Protein AF-A0A959IS22-F1 (afdb_monomer_lite)

Radius of gyration: 23.64 Å; chains: 1; bounding box: 46×31×68 Å

Structure (mmCIF, N/CA/C/O backbone):
data_AF-A0A959IS22-F1
#
_entry.id   AF-A0A959IS22-F1
#
loop_
_atom_site.group_PDB
_atom_site.id
_atom_site.type_symbol
_atom_site.label_atom_id
_atom_site.label_alt_id
_atom_site.label_comp_id
_atom_site.label_asym_id
_atom_site.label_entity_id
_atom_site.label_seq_id
_atom_site.pdbx_PDB_ins_code
_atom_site.Cartn_x
_atom_site.Cartn_y
_atom_site.Cartn_z
_atom_site.occupancy
_atom_site.B_iso_or_equiv
_atom_site.auth_seq_id
_atom_site.auth_comp_id
_atom_site.auth_asym_id
_atom_site.auth_atom_id
_atom_site.pdbx_PDB_model_num
ATOM 1 N N . MET A 1 1 ? -24.554 -21.407 39.884 1.00 71.56 1 MET A N 1
ATOM 2 C CA . MET A 1 1 ? -23.823 -20.147 40.153 1.00 71.56 1 MET A CA 1
ATOM 3 C C . MET A 1 1 ? -22.648 -19.924 39.193 1.00 71.56 1 MET A C 1
ATOM 5 O O . MET A 1 1 ? -22.632 -18.902 38.527 1.00 71.56 1 MET A O 1
ATOM 9 N N . GLN A 1 2 ? -21.712 -20.873 39.037 1.00 80.31 2 GLN A N 1
ATOM 10 C CA . GLN A 1 2 ? -20.520 -20.686 38.182 1.00 80.31 2 GLN A CA 1
ATOM 11 C C . GLN A 1 2 ? -20.807 -20.471 36.680 1.00 80.31 2 GLN A C 1
ATOM 13 O O . GLN A 1 2 ? -20.174 -19.622 36.062 1.00 80.31 2 GLN A O 1
ATOM 18 N N . ARG A 1 3 ? -21.794 -21.166 36.091 1.00 87.62 3 ARG A N 1
ATOM 19 C CA . ARG A 1 3 ? -22.161 -20.986 34.665 1.00 87.62 3 ARG A CA 1
ATOM 20 C C . ARG A 1 3 ? -22.700 -19.581 34.369 1.00 87.62 3 ARG A C 1
ATOM 22 O O . ARG A 1 3 ? -22.365 -18.992 33.350 1.00 87.62 3 ARG A O 1
ATOM 29 N N . THR A 1 4 ? -23.492 -19.034 35.288 1.00 89.75 4 THR A N 1
ATOM 30 C CA . THR A 1 4 ? -24.038 -17.674 35.196 1.00 89.75 4 THR A CA 1
ATOM 31 C C . THR A 1 4 ? -22.923 -16.636 35.301 1.00 89.75 4 THR A C 1
A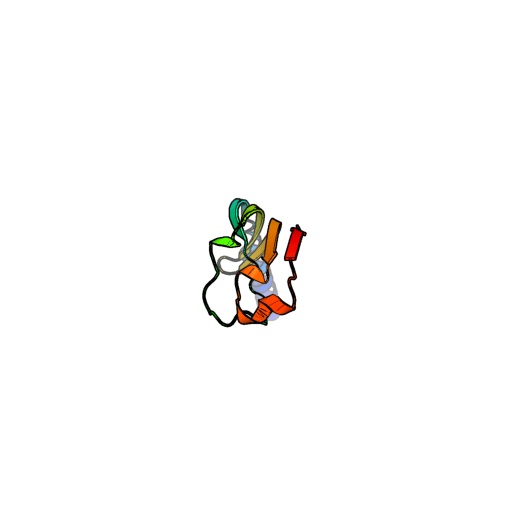TOM 33 O O . THR A 1 4 ? -22.890 -15.693 34.520 1.00 89.75 4 THR A O 1
ATOM 36 N N . LEU A 1 5 ? -21.962 -16.849 36.206 1.00 90.75 5 LEU A N 1
ATOM 37 C CA . LEU A 1 5 ? -20.803 -15.969 36.365 1.00 90.75 5 LEU A CA 1
ATOM 38 C C . LEU A 1 5 ? -19.931 -15.938 35.100 1.00 90.75 5 LEU A C 1
ATOM 40 O O . LEU A 1 5 ? -19.526 -14.869 34.654 1.00 90.75 5 LEU A O 1
ATOM 44 N N . PHE A 1 6 ? -19.698 -17.106 34.493 1.00 94.12 6 PHE A N 1
ATOM 45 C CA . PHE A 1 6 ? -18.953 -17.223 33.240 1.00 94.12 6 PHE A CA 1
ATOM 46 C C . PHE A 1 6 ? -19.660 -16.506 32.085 1.00 94.12 6 PHE A C 1
ATOM 48 O O . PHE A 1 6 ? -19.027 -15.776 31.329 1.00 94.12 6 PHE A O 1
ATOM 55 N N . PHE A 1 7 ? -20.983 -16.655 31.983 1.00 93.62 7 PHE A N 1
ATOM 56 C CA . PHE A 1 7 ? -21.783 -15.962 30.976 1.00 93.62 7 PHE A CA 1
ATOM 57 C C . PHE A 1 7 ? -21.694 -14.433 31.115 1.00 93.62 7 PHE A C 1
ATOM 59 O O . PHE A 1 7 ? -21.461 -13.736 30.128 1.00 93.62 7 PHE A O 1
ATOM 66 N N . PHE A 1 8 ? -21.796 -13.907 32.340 1.00 91.62 8 PHE A N 1
ATOM 67 C CA . PHE A 1 8 ? -21.642 -12.471 32.594 1.00 91.62 8 PHE A CA 1
ATOM 68 C C . PHE A 1 8 ? -20.222 -11.966 32.305 1.00 91.62 8 PHE A C 1
ATOM 70 O O . PHE A 1 8 ? -20.065 -10.897 31.717 1.00 91.62 8 PHE A O 1
ATOM 77 N N . ALA A 1 9 ? -19.188 -12.735 32.659 1.00 89.31 9 ALA A N 1
ATOM 78 C CA . ALA A 1 9 ? -17.802 -12.397 32.340 1.00 89.31 9 ALA A CA 1
ATOM 79 C C . ALA A 1 9 ? -17.551 -12.369 30.822 1.00 89.31 9 ALA A C 1
ATOM 81 O O . ALA A 1 9 ? -16.912 -11.448 30.316 1.00 89.31 9 ALA A O 1
ATOM 82 N N . PHE A 1 10 ? -18.111 -13.331 30.085 1.00 90.56 10 PHE A N 1
ATOM 83 C CA . PHE A 1 10 ? -18.039 -13.367 28.627 1.00 90.56 10 PHE A CA 1
ATOM 84 C C . PHE A 1 10 ? -18.760 -12.170 27.989 1.00 90.56 10 PHE A C 1
ATOM 86 O O . PHE A 1 10 ? -18.190 -11.503 27.130 1.00 90.56 10 PHE A O 1
ATOM 93 N N . MET A 1 11 ? -19.961 -11.812 28.460 1.00 85.56 11 MET A N 1
ATOM 94 C CA . MET A 1 11 ? -20.660 -10.609 27.986 1.00 85.56 11 MET A CA 1
ATOM 95 C C . MET A 1 11 ? -19.884 -9.315 28.271 1.00 85.56 11 MET A C 1
ATOM 97 O O . MET A 1 11 ? -19.803 -8.450 27.401 1.00 85.56 11 MET A O 1
ATOM 101 N N . MET A 1 12 ? -19.269 -9.182 29.449 1.00 80.75 12 MET A N 1
ATOM 102 C CA . MET A 1 12 ? -18.429 -8.023 29.789 1.00 80.75 12 MET A CA 1
ATOM 103 C C . MET A 1 12 ? -17.201 -7.909 28.872 1.00 80.75 12 MET A C 1
ATOM 105 O O . MET A 1 12 ? -16.813 -6.801 28.495 1.00 80.75 12 MET A O 1
ATOM 109 N N . LEU A 1 13 ? -16.609 -9.043 28.481 1.00 79.88 13 LEU A N 1
ATOM 110 C CA . LEU A 1 13 ? -15.507 -9.093 27.518 1.00 79.88 13 LEU A CA 1
ATOM 111 C C . LEU A 1 13 ? -15.947 -8.572 26.140 1.00 79.88 13 LEU A C 1
ATOM 113 O O . LEU A 1 13 ? -15.245 -7.766 25.533 1.00 79.88 13 LEU A O 1
ATOM 117 N N . LEU A 1 14 ? -17.134 -8.973 25.674 1.00 77.50 14 LEU A N 1
ATOM 118 C CA . LEU A 1 14 ? -17.690 -8.515 24.398 1.00 77.50 14 LEU A CA 1
ATOM 119 C C . LEU A 1 14 ? -17.973 -7.002 24.394 1.00 77.50 14 LEU A C 1
ATOM 121 O O . LEU A 1 14 ? -17.690 -6.334 23.403 1.00 77.50 14 LEU A O 1
ATOM 125 N N . VAL A 1 15 ? -18.448 -6.432 25.508 1.00 71.50 15 VAL A N 1
ATOM 126 C CA . VAL A 1 15 ? -18.678 -4.976 25.633 1.00 71.50 15 VAL A CA 1
ATOM 127 C C . VAL A 1 15 ? -17.358 -4.190 25.618 1.00 71.50 15 VAL A C 1
ATOM 129 O O . VAL A 1 15 ? -17.276 -3.130 25.002 1.00 71.50 15 VAL A O 1
ATOM 132 N N . ARG A 1 16 ? -16.294 -4.716 26.241 1.00 69.81 16 ARG A N 1
ATOM 133 C CA . ARG A 1 16 ? -14.946 -4.108 26.211 1.00 69.81 16 ARG A CA 1
ATOM 134 C C . ARG A 1 16 ? -14.322 -4.116 24.812 1.00 69.81 16 ARG A C 1
ATOM 136 O O . ARG A 1 16 ? -13.568 -3.199 24.493 1.00 69.81 16 ARG A O 1
ATOM 143 N N . LEU A 1 17 ? -14.628 -5.131 24.003 1.00 66.31 17 LEU A N 1
ATOM 144 C CA . LEU A 1 17 ? -14.232 -5.190 22.593 1.00 66.31 17 LEU A CA 1
ATOM 145 C C . LEU A 1 17 ? -15.041 -4.196 21.743 1.00 66.31 17 LEU A C 1
ATOM 147 O O . LEU A 1 17 ? -14.478 -3.539 20.876 1.00 66.31 17 LEU A O 1
ATOM 151 N N . ALA A 1 18 ? -16.331 -4.015 22.038 1.00 64.38 18 ALA A N 1
ATOM 152 C CA . ALA A 1 18 ? -17.197 -3.075 21.321 1.00 64.38 18 ALA A CA 1
ATOM 153 C C . ALA A 1 18 ? -16.873 -1.587 21.577 1.00 64.38 18 ALA A C 1
ATOM 155 O O . ALA A 1 18 ? -17.202 -0.739 20.755 1.00 64.38 18 ALA A O 1
ATOM 156 N N . ALA A 1 19 ? -16.216 -1.250 22.692 1.00 62.41 19 ALA A N 1
ATOM 157 C CA . ALA A 1 19 ? -15.895 0.134 23.061 1.00 62.41 19 ALA A CA 1
ATOM 158 C C . ALA A 1 19 ? -14.683 0.740 22.315 1.00 62.41 19 ALA A C 1
ATOM 160 O O . ALA A 1 19 ? -14.324 1.885 22.578 1.00 62.41 19 ALA A O 1
ATOM 161 N N . GLN A 1 20 ? -14.039 -0.008 21.412 1.00 65.88 20 GLN A N 1
ATOM 162 C CA . GLN A 1 20 ? -12.829 0.412 20.684 1.00 65.88 20 GLN A CA 1
ATOM 163 C C . GLN A 1 20 ? -13.096 0.679 19.198 1.00 65.88 20 GLN A C 1
ATOM 165 O O . GLN A 1 20 ? -12.213 0.489 18.362 1.00 65.88 20 GLN A O 1
ATOM 170 N N . ASP A 1 21 ? -14.326 1.088 18.873 1.00 69.44 21 ASP A N 1
ATOM 171 C CA . ASP A 1 21 ? -14.779 1.333 17.502 1.00 69.44 21 ASP A CA 1
ATOM 172 C C . ASP A 1 21 ? -14.196 2.650 16.961 1.00 69.44 21 ASP A C 1
ATOM 174 O O . ASP A 1 21 ? -14.865 3.675 16.837 1.00 69.44 21 ASP A O 1
ATOM 178 N N . GLU A 1 22 ? -12.892 2.630 16.701 1.00 84.31 22 GLU A N 1
ATOM 179 C CA . GLU A 1 22 ? -12.148 3.746 16.139 1.00 84.31 22 GLU A CA 1
ATOM 180 C C . GLU A 1 22 ? -12.005 3.548 14.629 1.00 84.31 22 GLU A C 1
ATOM 182 O O . GLU A 1 22 ? -11.396 2.582 14.154 1.00 84.31 22 GLU A O 1
ATOM 187 N N . TRP A 1 23 ? -12.565 4.486 13.869 1.00 90.56 23 TRP A N 1
ATOM 188 C CA . TRP A 1 23 ? -12.350 4.581 12.433 1.00 90.56 23 TRP A CA 1
ATOM 189 C C . TRP A 1 23 ? -11.265 5.605 12.143 1.00 90.56 23 TRP A C 1
ATOM 191 O O . TRP A 1 23 ? -11.327 6.743 12.601 1.00 90.56 23 TRP A O 1
ATOM 201 N N . GLN A 1 24 ? -10.289 5.203 11.341 1.00 93.00 24 GLN A N 1
ATOM 202 C CA . GLN A 1 24 ? -9.207 6.064 10.884 1.00 93.00 24 GLN A CA 1
ATOM 203 C C . GLN A 1 24 ? -9.162 6.005 9.364 1.00 93.00 24 GLN A C 1
ATOM 205 O O . GLN A 1 24 ? -9.159 4.921 8.784 1.00 93.00 24 GLN A O 1
ATOM 210 N N . GLY A 1 25 ? -9.138 7.161 8.713 1.00 95.50 25 GLY A N 1
ATOM 211 C CA . GLY A 1 25 ? -9.026 7.264 7.263 1.00 95.50 25 GLY A CA 1
ATOM 212 C C . GLY A 1 25 ? -7.890 8.195 6.882 1.00 95.50 25 GLY A C 1
ATOM 213 O O . GLY A 1 25 ? -7.577 9.129 7.621 1.00 95.50 25 GLY A O 1
ATOM 214 N N . GLY A 1 26 ? -7.280 7.951 5.729 1.00 96.44 26 GLY A N 1
ATOM 215 C CA . GLY A 1 26 ? -6.196 8.793 5.252 1.00 96.44 26 GLY A CA 1
ATOM 216 C C . GLY A 1 26 ? -5.934 8.655 3.764 1.00 96.44 26 GLY A C 1
ATOM 217 O O . GLY A 1 26 ? -6.297 7.665 3.126 1.00 96.44 26 GLY A O 1
ATOM 218 N N . LEU A 1 27 ? -5.265 9.671 3.234 1.00 97.50 27 LEU A N 1
ATOM 219 C CA . LEU A 1 27 ? -4.688 9.673 1.898 1.00 97.50 27 LEU A CA 1
ATOM 220 C C . LEU A 1 27 ? -3.194 9.380 2.005 1.00 97.50 27 LEU A C 1
ATOM 222 O O . LEU A 1 27 ? -2.567 9.710 3.013 1.00 97.50 27 LEU A O 1
ATOM 226 N N . PHE A 1 28 ? -2.618 8.789 0.967 1.00 95.56 28 PHE A N 1
ATOM 227 C CA . PHE A 1 28 ? -1.173 8.676 0.846 1.00 95.56 28 PHE A CA 1
ATOM 228 C C . PHE A 1 28 ? -0.702 9.016 -0.564 1.00 95.56 28 PHE A C 1
ATOM 230 O O . PHE A 1 28 ? -1.428 8.847 -1.5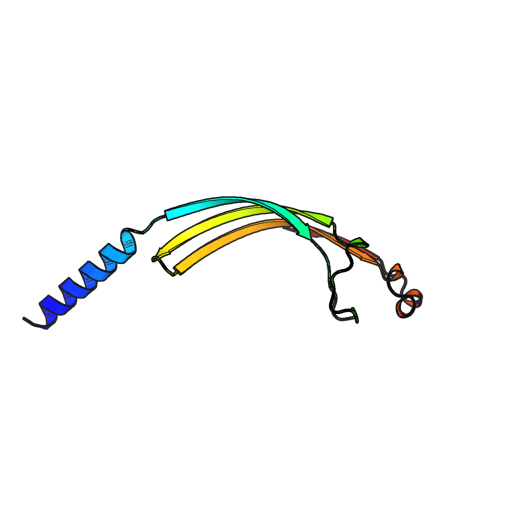45 1.00 95.56 28 PHE A O 1
ATOM 237 N N . LEU A 1 29 ? 0.537 9.494 -0.626 1.00 96.25 29 LEU A N 1
ATOM 238 C CA . LEU A 1 29 ? 1.308 9.724 -1.837 1.00 96.25 29 LEU A CA 1
ATOM 239 C C . LEU A 1 29 ? 2.596 8.921 -1.695 1.00 96.25 29 LEU A C 1
ATOM 241 O O . LEU A 1 29 ? 3.214 8.935 -0.628 1.00 96.25 29 LEU A O 1
ATOM 245 N N . GLY A 1 30 ? 2.983 8.204 -2.738 1.00 93.00 30 GLY A N 1
ATOM 246 C CA . GLY A 1 30 ? 4.139 7.325 -2.695 1.00 93.00 30 GLY A CA 1
ATOM 247 C C . GLY A 1 30 ? 4.745 7.092 -4.066 1.00 93.00 30 GLY A C 1
ATOM 248 O O . GLY A 1 30 ? 4.455 7.800 -5.031 1.00 93.00 30 GLY A O 1
ATOM 249 N N . LEU A 1 31 ? 5.606 6.082 -4.125 1.00 93.06 31 LEU A N 1
ATOM 250 C CA . LEU A 1 31 ? 6.182 5.580 -5.361 1.00 93.06 31 LEU A CA 1
ATOM 251 C C . LEU A 1 31 ? 5.754 4.123 -5.560 1.00 93.06 31 LEU A C 1
ATOM 253 O O . LEU A 1 31 ? 5.622 3.374 -4.592 1.00 93.06 31 LEU A O 1
ATOM 257 N N . SER A 1 32 ? 5.530 3.729 -6.807 1.00 91.88 32 SER A N 1
ATOM 258 C CA . SER A 1 32 ? 5.260 2.359 -7.235 1.00 91.88 32 SER A CA 1
ATOM 259 C C . SER A 1 32 ? 6.313 1.916 -8.238 1.00 91.88 32 SER A C 1
ATOM 261 O O . SER A 1 32 ? 6.652 2.659 -9.155 1.00 91.88 32 SER A O 1
ATOM 263 N N . ASN A 1 33 ? 6.814 0.697 -8.073 1.00 89.88 33 ASN A N 1
ATOM 264 C CA . ASN A 1 33 ? 7.837 0.108 -8.924 1.00 89.88 33 ASN A CA 1
ATOM 265 C C . ASN A 1 33 ? 7.472 -1.353 -9.213 1.00 89.88 33 ASN A C 1
ATOM 267 O O . ASN A 1 33 ? 6.874 -2.013 -8.359 1.00 89.88 33 ASN A O 1
ATOM 271 N N . TYR A 1 34 ? 7.797 -1.842 -10.410 1.00 86.25 34 TYR A N 1
ATOM 272 C CA . TYR A 1 34 ? 7.627 -3.247 -10.764 1.00 86.25 34 TYR A CA 1
ATOM 273 C C . TYR A 1 34 ? 8.961 -3.982 -10.642 1.00 86.25 34 TYR A C 1
ATOM 275 O O . TYR A 1 34 ? 9.871 -3.766 -11.439 1.00 86.25 34 TYR A O 1
ATOM 283 N N . GLN A 1 35 ? 9.042 -4.894 -9.676 1.00 82.75 35 GLN A N 1
ATOM 284 C CA . GLN A 1 35 ? 10.148 -5.836 -9.563 1.00 82.75 35 GLN A CA 1
ATOM 285 C C . GLN A 1 35 ? 9.663 -7.201 -10.047 1.00 82.75 35 GLN A C 1
ATOM 287 O O . GLN A 1 35 ? 8.905 -7.882 -9.360 1.00 82.75 35 GLN A O 1
ATOM 292 N N . GLY A 1 36 ? 10.019 -7.541 -11.285 1.00 76.94 36 GLY A N 1
ATOM 293 C CA . GLY A 1 36 ? 9.682 -8.832 -11.881 1.00 76.94 36 GLY A CA 1
ATOM 294 C C . GLY A 1 36 ? 10.674 -9.925 -11.488 1.00 76.94 36 GLY A C 1
ATOM 295 O O . GLY A 1 36 ? 11.819 -9.636 -11.157 1.00 76.94 36 GLY A O 1
ATOM 296 N N . ASP A 1 37 ? 10.259 -11.182 -11.625 1.00 73.62 37 ASP A N 1
ATOM 297 C CA . ASP A 1 37 ? 11.017 -12.382 -11.221 1.00 73.62 37 ASP A CA 1
ATOM 298 C C . ASP A 1 37 ? 12.419 -12.513 -11.847 1.00 73.62 37 ASP A C 1
ATOM 300 O O . ASP A 1 37 ? 13.258 -13.259 -11.351 1.00 73.62 37 ASP A O 1
ATOM 304 N N . PHE A 1 38 ? 12.681 -11.814 -12.954 1.00 68.50 38 PHE A N 1
ATOM 305 C CA . PHE A 1 38 ? 13.968 -11.858 -13.654 1.00 68.50 38 PHE A CA 1
ATOM 306 C C . PHE A 1 38 ? 14.983 -10.830 -13.148 1.00 68.50 38 PHE A C 1
ATOM 308 O O . PHE A 1 38 ? 16.136 -10.874 -13.577 1.00 68.50 38 PHE A O 1
ATOM 315 N N . VAL A 1 39 ? 14.561 -9.879 -12.309 1.00 73.81 39 VAL A N 1
ATOM 316 C CA . VAL A 1 39 ? 15.422 -8.834 -11.741 1.00 73.81 39 VAL A CA 1
ATOM 317 C C . VAL A 1 39 ? 16.457 -9.480 -10.822 1.00 73.81 39 VAL A C 1
ATOM 319 O O . VAL A 1 39 ? 16.101 -10.188 -9.887 1.00 73.81 39 VAL A O 1
ATOM 322 N N . VAL A 1 40 ? 17.738 -9.266 -11.134 1.00 71.50 40 VAL A N 1
ATOM 323 C CA . VAL A 1 40 ? 18.869 -9.874 -10.412 1.00 71.50 40 VAL A CA 1
ATOM 324 C C . VAL A 1 40 ? 19.270 -9.017 -9.209 1.00 71.50 40 VAL A C 1
ATOM 326 O O . VAL A 1 40 ? 19.859 -9.513 -8.254 1.00 71.50 40 VAL A O 1
ATOM 329 N N . GLU A 1 41 ? 18.950 -7.725 -9.238 1.00 72.62 41 GLU A N 1
ATOM 330 C CA . GLU A 1 41 ? 19.252 -6.790 -8.167 1.00 72.62 41 GLU A CA 1
ATOM 331 C C . GLU A 1 41 ? 18.166 -6.788 -7.093 1.00 72.62 41 GLU A C 1
ATOM 333 O O . GLU A 1 41 ? 16.986 -6.577 -7.364 1.00 72.62 41 GLU A O 1
ATOM 338 N N . ASP A 1 42 ? 18.589 -6.893 -5.836 1.00 66.38 42 ASP A N 1
ATOM 339 C CA . ASP A 1 42 ? 17.689 -6.854 -4.679 1.00 66.38 42 ASP A CA 1
ATOM 340 C C . ASP A 1 42 ? 17.121 -5.450 -4.380 1.00 66.38 42 ASP A C 1
ATOM 342 O O . ASP A 1 42 ? 16.343 -5.275 -3.442 1.00 66.38 42 ASP A O 1
ATOM 346 N N . TYR A 1 43 ? 17.513 -4.422 -5.143 1.00 67.38 43 TYR A N 1
ATOM 347 C CA . TYR A 1 43 ? 17.082 -3.039 -4.937 1.00 67.38 43 TYR A CA 1
ATOM 348 C C . TYR A 1 43 ? 16.201 -2.537 -6.082 1.00 67.38 43 TYR A C 1
ATOM 350 O O . TYR A 1 43 ? 16.463 -2.771 -7.258 1.00 67.38 43 TYR A O 1
ATOM 358 N N . ALA A 1 44 ? 15.153 -1.793 -5.724 1.00 65.81 44 ALA A N 1
ATOM 359 C CA . ALA A 1 44 ? 14.250 -1.192 -6.695 1.00 65.81 44 ALA A CA 1
ATOM 360 C C . ALA A 1 44 ? 14.961 -0.084 -7.488 1.00 65.81 44 ALA A C 1
ATOM 362 O O . ALA A 1 44 ? 15.487 0.878 -6.918 1.00 65.81 44 ALA A O 1
ATOM 363 N N . PHE A 1 45 ? 14.932 -0.183 -8.816 1.00 70.38 45 PHE A N 1
ATOM 364 C CA . PHE A 1 45 ? 15.452 0.863 -9.688 1.00 70.38 45 PHE A CA 1
ATOM 365 C C . PHE A 1 45 ? 14.531 2.079 -9.656 1.00 70.38 45 PHE A C 1
ATOM 367 O O . PHE A 1 45 ? 13.430 2.049 -10.203 1.00 70.38 45 PHE A O 1
ATOM 374 N N . LEU A 1 46 ? 15.007 3.189 -9.084 1.00 78.44 46 LEU A N 1
ATOM 375 C CA . LEU A 1 46 ? 14.251 4.447 -9.022 1.00 78.44 46 LEU A CA 1
ATOM 376 C C . LEU A 1 46 ? 13.834 4.984 -10.403 1.00 78.44 46 LEU A C 1
ATOM 378 O O . LEU A 1 46 ? 12.890 5.761 -10.485 1.00 78.44 46 LEU A O 1
ATOM 382 N N . ARG A 1 47 ? 14.510 4.563 -11.479 1.00 79.75 47 ARG A N 1
ATOM 383 C CA . ARG A 1 47 ? 14.189 4.931 -12.865 1.00 79.75 47 ARG A CA 1
ATOM 384 C C . ARG A 1 47 ? 12.809 4.438 -13.316 1.00 79.75 47 ARG A C 1
ATOM 386 O O . ARG A 1 47 ? 12.146 5.144 -14.062 1.00 79.75 47 ARG A O 1
ATOM 393 N N . GLU A 1 48 ? 12.367 3.281 -12.824 1.00 82.44 48 GLU A N 1
ATOM 394 C CA . GLU A 1 48 ? 11.041 2.710 -13.122 1.00 82.44 48 GLU A CA 1
ATOM 395 C C . GLU A 1 48 ? 10.010 3.028 -12.022 1.00 82.44 48 GLU A C 1
ATOM 397 O O . GLU A 1 48 ? 8.885 2.520 -12.016 1.00 82.44 48 GLU A O 1
ATOM 402 N N . SER A 1 49 ? 10.387 3.866 -11.049 1.00 89.50 49 SER A N 1
ATOM 403 C CA . SER A 1 49 ? 9.483 4.298 -9.989 1.00 89.50 49 SER A CA 1
ATOM 404 C C . SER A 1 49 ? 8.557 5.395 -10.494 1.00 89.50 49 SER A C 1
ATOM 406 O O . SER A 1 49 ? 8.980 6.479 -10.886 1.00 89.50 49 SER A O 1
ATOM 408 N N . ASN A 1 50 ? 7.264 5.123 -10.421 1.00 92.56 50 ASN A N 1
ATOM 409 C CA . ASN A 1 50 ? 6.206 6.047 -10.792 1.00 92.56 50 ASN A CA 1
ATOM 410 C C . ASN A 1 50 ? 5.503 6.567 -9.538 1.00 92.56 50 ASN A C 1
ATOM 412 O O . ASN A 1 50 ? 5.528 5.926 -8.493 1.00 92.56 50 ASN A O 1
ATOM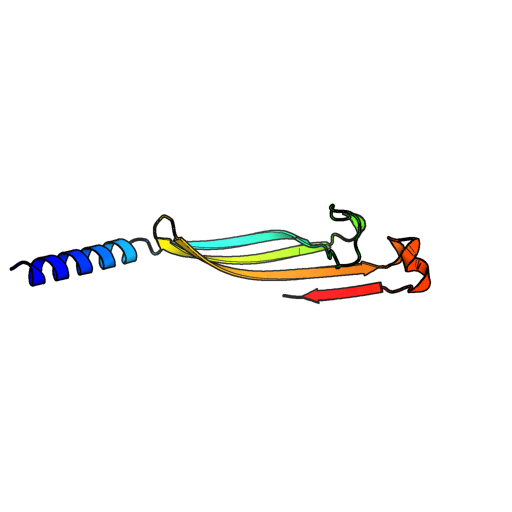 416 N N . LEU A 1 51 ? 4.849 7.722 -9.633 1.00 93.12 51 LEU A N 1
ATOM 417 C CA . LEU A 1 51 ? 4.073 8.258 -8.518 1.00 93.12 51 LEU A CA 1
ATOM 418 C C . LEU A 1 51 ? 2.804 7.422 -8.294 1.00 93.12 51 LEU A C 1
ATOM 420 O O . LEU A 1 51 ? 2.099 7.086 -9.250 1.00 93.12 51 LEU A O 1
ATOM 424 N N . SER A 1 52 ? 2.509 7.121 -7.032 1.00 94.62 52 SER A N 1
ATOM 425 C CA . SER A 1 52 ? 1.301 6.419 -6.602 1.00 94.62 52 SER A CA 1
ATOM 426 C C . SER A 1 52 ? 0.493 7.267 -5.629 1.00 94.62 52 SER A C 1
ATOM 428 O O . SER A 1 52 ? 1.041 8.050 -4.847 1.00 94.62 52 SER A O 1
ATOM 430 N N . VAL A 1 53 ? -0.829 7.120 -5.688 1.00 96.88 53 VAL A N 1
ATOM 431 C CA . VAL A 1 53 ? -1.750 7.794 -4.769 1.00 96.88 53 VAL A CA 1
ATOM 432 C C . VAL A 1 53 ? -2.773 6.792 -4.275 1.00 96.88 53 VAL A C 1
ATOM 434 O O . VAL A 1 53 ? -3.195 5.905 -5.017 1.00 96.88 53 VAL A O 1
ATOM 437 N N . GLY A 1 54 ? -3.227 6.942 -3.041 1.00 96.75 54 GLY A N 1
ATOM 438 C CA . GLY A 1 54 ? -4.264 6.057 -2.544 1.00 96.75 54 GLY A CA 1
ATOM 439 C C . GLY A 1 54 ? -4.994 6.583 -1.333 1.00 96.75 54 GLY A C 1
ATOM 440 O O . GLY A 1 54 ? -4.619 7.576 -0.708 1.00 96.75 54 GLY A O 1
ATOM 441 N N . LEU A 1 55 ? -6.066 5.873 -1.020 1.00 97.38 55 LEU A N 1
ATOM 442 C CA . LEU A 1 55 ? -6.919 6.105 0.130 1.00 97.38 55 LEU A CA 1
ATOM 443 C C . LEU A 1 55 ? -6.977 4.827 0.956 1.00 97.38 55 LEU A C 1
ATOM 445 O O . LEU A 1 55 ? -7.020 3.721 0.415 1.00 97.38 55 LEU A O 1
ATOM 449 N N . HIS A 1 56 ? -6.981 4.969 2.273 1.00 96.69 56 HIS A N 1
ATOM 450 C CA . HIS A 1 56 ? -7.148 3.840 3.172 1.00 96.69 56 HIS A CA 1
ATOM 451 C C . HIS A 1 56 ? -8.133 4.166 4.281 1.00 96.69 56 HIS A C 1
ATOM 453 O O . HIS A 1 56 ? -8.268 5.312 4.711 1.00 96.69 56 HIS A O 1
ATOM 459 N N . LEU A 1 57 ? -8.799 3.120 4.752 1.00 96.75 57 LEU A N 1
ATOM 460 C CA . LEU A 1 57 ? -9.717 3.156 5.871 1.00 96.75 57 LEU A CA 1
ATOM 461 C C . LEU A 1 57 ? -9.393 1.983 6.791 1.00 96.75 57 LEU A C 1
ATOM 463 O O . LEU A 1 57 ? -9.260 0.843 6.345 1.00 96.75 57 LEU A O 1
ATOM 467 N N . ARG A 1 58 ? -9.256 2.263 8.080 1.00 94.31 58 ARG A N 1
ATOM 468 C CA . ARG A 1 58 ? -8.980 1.294 9.134 1.00 94.31 58 ARG A CA 1
ATOM 469 C C . ARG A 1 58 ? -10.108 1.331 10.157 1.00 94.31 58 ARG A C 1
ATOM 471 O O . ARG A 1 58 ? -10.498 2.407 10.597 1.00 94.31 58 ARG A O 1
ATOM 478 N N . LYS A 1 59 ? -10.570 0.150 10.563 1.00 91.62 59 LYS A N 1
ATOM 479 C CA . LYS A 1 59 ? -11.451 -0.055 11.713 1.00 91.62 59 LYS A CA 1
ATOM 480 C C . LYS A 1 59 ? -10.674 -0.785 12.805 1.00 91.62 59 LYS A C 1
ATOM 482 O O . LYS A 1 59 ? -10.178 -1.893 12.576 1.00 91.62 59 LYS A O 1
ATOM 487 N N . GLY A 1 60 ? -10.549 -0.166 13.975 1.00 90.44 60 GLY A N 1
ATOM 488 C CA . GLY A 1 60 ? -10.061 -0.825 15.184 1.00 90.44 60 GLY A CA 1
ATOM 489 C C . GLY A 1 60 ? -11.069 -1.867 15.670 1.00 90.44 60 GLY A C 1
ATOM 490 O O . GLY A 1 60 ? -12.261 -1.590 15.747 1.00 90.44 60 GLY A O 1
ATOM 491 N N . LEU A 1 61 ? -10.603 -3.083 15.957 1.00 83.31 61 LEU A N 1
ATOM 492 C CA . LEU A 1 61 ? -11.412 -4.134 16.594 1.00 83.31 61 LEU A CA 1
ATOM 493 C C . LEU A 1 61 ? -10.971 -4.368 18.047 1.00 83.31 61 LEU A C 1
ATOM 495 O O . LEU A 1 61 ? -11.743 -4.856 18.868 1.00 83.31 61 LEU A O 1
ATOM 499 N N . SER A 1 62 ? -9.715 -4.039 18.356 1.00 80.38 62 SER A N 1
ATOM 500 C CA . SER A 1 62 ? -9.140 -3.978 19.697 1.00 80.38 62 SER A CA 1
ATOM 501 C C . SER A 1 62 ? -7.884 -3.094 19.688 1.00 80.38 62 SER A C 1
ATOM 503 O O . SER A 1 62 ? -7.476 -2.572 18.648 1.00 80.38 62 S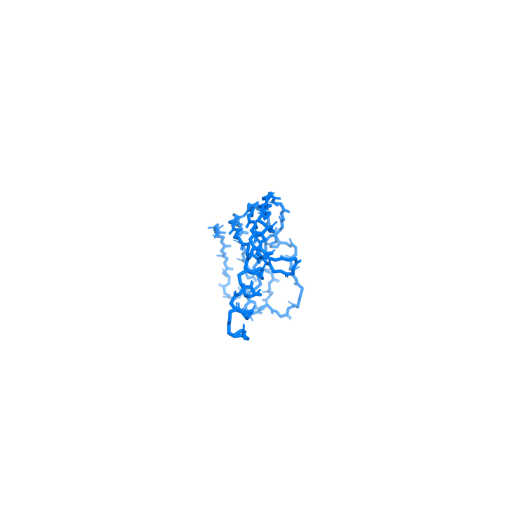ER A O 1
ATOM 505 N N . SER A 1 63 ? -7.215 -2.971 20.833 1.00 80.56 63 SER A N 1
ATOM 506 C CA . SER A 1 63 ? -6.050 -2.100 20.998 1.00 80.56 63 SER A CA 1
ATOM 507 C C . SER A 1 63 ? -4.834 -2.614 20.233 1.00 80.56 63 SER A C 1
ATOM 509 O O . SER A 1 63 ? -3.939 -1.842 19.905 1.00 80.56 63 SER A O 1
ATOM 511 N N . ALA A 1 64 ? -4.817 -3.914 19.928 1.00 84.25 64 ALA A N 1
ATOM 512 C CA . ALA A 1 64 ? -3.753 -4.579 19.190 1.00 84.25 64 ALA A CA 1
ATOM 513 C C . ALA A 1 64 ? -4.181 -5.032 17.785 1.00 84.25 64 ALA A C 1
ATOM 515 O O . ALA A 1 64 ? -3.325 -5.400 16.984 1.00 84.25 64 ALA A O 1
ATOM 516 N N . PHE A 1 65 ? -5.483 -5.030 17.467 1.00 86.12 65 PHE A N 1
ATOM 517 C CA . PHE A 1 65 ? -5.997 -5.587 16.216 1.00 86.12 65 PHE A CA 1
ATOM 518 C C . PHE A 1 65 ? -6.951 -4.633 15.496 1.00 86.12 65 PHE A C 1
ATOM 520 O O . PHE A 1 65 ? -7.839 -4.024 16.090 1.00 86.12 65 PHE A O 1
ATOM 527 N N . GLY A 1 66 ? -6.807 -4.537 14.179 1.00 88.94 66 GLY A N 1
ATOM 528 C CA . GLY A 1 66 ? -7.707 -3.771 13.330 1.00 88.94 66 GLY A CA 1
ATOM 529 C C . GLY A 1 66 ? -7.643 -4.257 11.892 1.00 88.94 66 GLY A C 1
ATOM 530 O O . GLY A 1 66 ? -6.675 -4.893 11.482 1.00 88.94 66 GLY A O 1
ATOM 531 N N . VAL A 1 67 ? -8.680 -3.939 11.130 1.00 93.19 67 VAL A N 1
ATOM 532 C CA . VAL A 1 67 ? -8.775 -4.275 9.707 1.00 93.19 67 VAL A CA 1
ATOM 533 C C . VAL A 1 67 ? -8.602 -2.997 8.905 1.00 93.19 67 VAL A C 1
ATOM 535 O O . VAL A 1 67 ? -9.197 -1.975 9.243 1.00 93.19 67 VAL A O 1
ATOM 538 N N . ARG A 1 68 ? -7.785 -3.043 7.849 1.00 94.62 68 ARG A N 1
ATOM 539 C CA . ARG A 1 68 ? -7.558 -1.919 6.936 1.00 94.62 68 ARG A CA 1
ATOM 540 C C . ARG A 1 68 ? -7.895 -2.329 5.509 1.00 94.62 68 ARG A C 1
ATOM 542 O O . ARG A 1 68 ? -7.314 -3.280 5.000 1.00 94.62 68 ARG A O 1
ATOM 549 N N . GLY A 1 69 ? -8.778 -1.571 4.871 1.00 96.69 69 GLY A N 1
ATOM 550 C CA . GLY A 1 69 ? -8.964 -1.575 3.423 1.00 96.69 69 GLY A CA 1
ATOM 551 C C . GLY A 1 69 ? -8.219 -0.399 2.798 1.00 96.69 69 GLY A C 1
ATOM 552 O O . GLY A 1 69 ? -8.122 0.668 3.406 1.00 96.69 69 GLY A O 1
ATOM 553 N N . ALA A 1 70 ? -7.679 -0.588 1.599 1.00 96.25 70 ALA A N 1
ATOM 554 C CA . ALA A 1 70 ? -7.050 0.479 0.834 1.00 96.25 70 ALA A CA 1
ATOM 555 C C . ALA A 1 70 ? -7.339 0.301 -0.657 1.00 96.25 70 ALA A C 1
ATOM 557 O O . ALA A 1 70 ? -7.447 -0.826 -1.131 1.00 96.25 70 ALA A O 1
ATOM 558 N N . VAL A 1 71 ? -7.444 1.421 -1.364 1.00 96.62 71 VAL A N 1
ATOM 559 C CA . VAL A 1 71 ? -7.496 1.487 -2.829 1.00 96.62 71 VAL A CA 1
ATOM 560 C C . VAL A 1 71 ? -6.329 2.355 -3.266 1.00 96.62 71 VAL A C 1
ATOM 562 O O . VAL A 1 71 ? -6.142 3.446 -2.716 1.00 96.62 71 VAL A O 1
ATOM 565 N N . THR A 1 72 ? -5.525 1.865 -4.208 1.00 96.81 72 THR A N 1
ATOM 566 C CA . THR A 1 72 ? -4.294 2.549 -4.610 1.00 96.81 72 THR A CA 1
ATOM 567 C C . THR A 1 72 ? -4.205 2.625 -6.114 1.00 96.81 72 THR A C 1
ATOM 569 O O . THR A 1 72 ? -3.994 1.621 -6.778 1.00 96.81 72 THR A O 1
ATOM 572 N N . LEU A 1 73 ? -4.248 3.841 -6.641 1.00 96.25 73 LEU A N 1
ATOM 573 C CA . LEU A 1 73 ? -3.946 4.069 -8.038 1.00 96.25 73 LEU A CA 1
ATOM 574 C C . LEU A 1 73 ? -2.426 4.051 -8.230 1.00 96.25 73 LEU A C 1
ATOM 576 O O . LEU A 1 73 ? -1.704 4.914 -7.715 1.00 96.25 73 LEU A O 1
ATOM 580 N N . VAL A 1 74 ? -1.950 3.069 -8.988 1.00 95.19 74 VAL A N 1
ATOM 581 C CA . VAL A 1 74 ? -0.536 2.908 -9.333 1.00 95.19 74 VAL A CA 1
ATOM 582 C C . VAL A 1 74 ? -0.348 2.923 -10.838 1.00 95.19 74 VAL A C 1
ATOM 584 O O . VAL A 1 74 ? -1.152 2.375 -11.592 1.00 95.19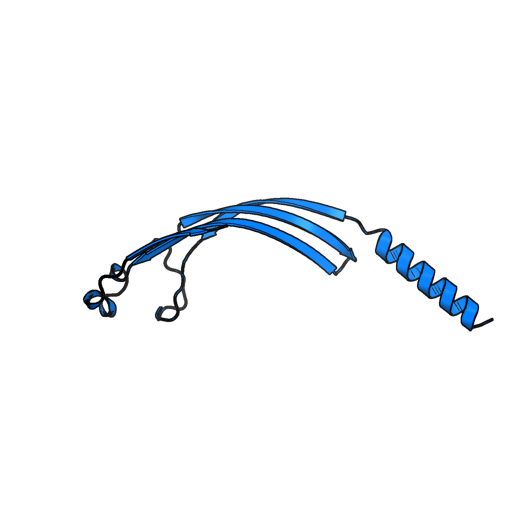 74 VAL A O 1
ATOM 587 N N . ASN A 1 75 ? 0.761 3.511 -11.269 1.00 93.56 75 ASN A N 1
ATOM 588 C CA . ASN A 1 75 ? 1.291 3.299 -12.606 1.00 93.56 75 ASN A CA 1
ATOM 589 C C . ASN A 1 75 ? 2.522 2.410 -12.477 1.00 93.56 75 ASN A C 1
ATOM 591 O O . ASN A 1 75 ? 3.395 2.684 -11.658 1.00 93.56 75 ASN A O 1
ATOM 595 N N . LEU A 1 76 ? 2.585 1.346 -13.265 1.00 91.19 76 LEU A N 1
ATOM 596 C CA . LEU A 1 76 ? 3.760 0.496 -13.365 1.00 91.19 76 LEU A CA 1
ATOM 597 C C . LEU A 1 76 ? 4.316 0.584 -14.777 1.00 91.19 76 LEU A C 1
ATOM 599 O O . LEU A 1 76 ? 3.571 0.510 -15.759 1.00 91.19 76 LEU A O 1
ATOM 603 N N . THR A 1 77 ? 5.630 0.718 -14.856 1.00 90.31 77 THR A N 1
ATOM 604 C CA . THR A 1 77 ? 6.401 0.615 -16.087 1.00 90.31 77 THR A CA 1
ATOM 605 C C . THR A 1 77 ? 7.455 -0.462 -15.914 1.00 90.31 77 THR A C 1
ATOM 607 O O . THR A 1 77 ? 7.867 -0.782 -14.797 1.00 90.31 77 THR A O 1
ATOM 610 N N . GLY A 1 78 ? 7.843 -1.057 -17.029 1.00 87.38 78 GLY A N 1
ATOM 611 C CA . GLY A 1 78 ? 8.982 -1.949 -17.075 1.00 87.38 78 GLY A CA 1
ATOM 612 C C . GLY A 1 78 ? 9.481 -2.055 -18.500 1.00 87.38 78 GLY A C 1
ATOM 613 O O . GLY A 1 78 ? 8.688 -2.174 -19.436 1.00 87.38 78 GLY A O 1
ATOM 614 N N . ALA A 1 79 ? 10.796 -2.000 -18.649 1.00 86.12 79 ALA A N 1
ATOM 615 C CA . ALA A 1 79 ? 11.469 -2.117 -19.925 1.00 86.12 79 ALA A CA 1
ATOM 616 C C . ALA A 1 79 ? 12.745 -2.950 -19.770 1.00 86.12 79 ALA A C 1
ATOM 618 O O . ALA A 1 79 ? 13.464 -2.844 -18.770 1.00 86.12 79 ALA A O 1
ATOM 619 N N . ASP A 1 80 ? 13.003 -3.796 -20.767 1.00 84.25 80 ASP A N 1
ATOM 620 C CA . ASP A 1 80 ? 14.202 -4.635 -20.846 1.00 84.25 80 ASP A CA 1
ATOM 621 C C . ASP A 1 80 ? 15.464 -3.807 -21.171 1.00 84.25 80 ASP A C 1
ATOM 623 O O . ASP A 1 80 ? 16.576 -4.287 -20.979 1.00 84.25 80 ASP A O 1
ATOM 627 N N . ASP A 1 81 ? 15.314 -2.540 -21.571 1.00 79.06 81 ASP A N 1
ATOM 628 C CA . ASP A 1 81 ? 16.407 -1.585 -21.814 1.00 79.06 81 ASP A CA 1
ATOM 629 C C . ASP A 1 81 ? 17.244 -1.256 -20.559 1.00 79.06 81 ASP A C 1
ATOM 631 O O . ASP A 1 81 ? 18.348 -0.715 -20.651 1.00 79.06 81 ASP A O 1
ATOM 635 N N . ASN A 1 82 ? 16.726 -1.591 -19.377 1.00 74.81 82 ASN A N 1
ATOM 636 C CA . ASN A 1 82 ? 17.431 -1.504 -18.106 1.00 74.81 82 ASN A CA 1
ATOM 637 C C . ASN A 1 82 ? 18.472 -2.625 -17.935 1.00 74.81 82 ASN A C 1
ATOM 639 O O . ASN A 1 82 ? 19.339 -2.514 -17.072 1.00 74.81 82 ASN A O 1
ATOM 643 N N . TYR A 1 83 ? 18.399 -3.675 -18.760 1.00 77.31 83 TYR A N 1
ATOM 644 C CA . TYR A 1 83 ? 19.149 -4.918 -18.620 1.00 77.31 83 TYR A CA 1
ATOM 645 C C . TYR A 1 83 ? 19.808 -5.318 -19.945 1.00 77.31 83 TYR A C 1
ATOM 647 O O . TYR A 1 83 ? 19.131 -5.844 -20.834 1.00 77.31 83 TYR A O 1
ATOM 655 N N . PRO A 1 84 ? 21.130 -5.122 -20.107 1.00 80.19 84 PRO A N 1
ATOM 656 C CA . PRO A 1 84 ? 21.838 -5.462 -21.343 1.00 80.19 84 PRO A CA 1
ATOM 657 C C . PRO A 1 84 ? 21.622 -6.913 -21.799 1.00 80.19 84 PRO A C 1
ATOM 659 O O . PRO A 1 84 ? 21.525 -7.190 -22.993 1.00 80.19 84 PRO A O 1
ATOM 662 N N . GLU A 1 85 ? 21.490 -7.845 -20.858 1.00 81.88 85 GLU A N 1
ATOM 663 C CA . GLU A 1 85 ? 21.239 -9.264 -21.105 1.00 81.88 85 GLU A CA 1
ATOM 664 C C . GLU A 1 85 ? 19.826 -9.569 -21.631 1.00 81.88 85 GLU A C 1
ATOM 666 O O . GLU A 1 85 ? 19.592 -10.646 -22.181 1.00 81.88 85 GLU A O 1
ATOM 671 N N . ARG A 1 86 ? 18.886 -8.625 -21.505 1.00 79.88 86 ARG A N 1
ATOM 672 C CA . ARG A 1 86 ? 17.507 -8.734 -22.009 1.00 79.88 86 ARG A CA 1
ATOM 673 C C . ARG A 1 86 ? 17.266 -7.924 -23.277 1.00 79.88 86 ARG A C 1
ATOM 675 O O . ARG A 1 86 ? 16.165 -7.979 -23.818 1.00 79.88 86 ARG A O 1
ATOM 682 N N . ALA A 1 87 ? 18.288 -7.254 -23.808 1.00 80.44 87 ALA A N 1
ATOM 683 C CA . ALA A 1 87 ? 18.183 -6.458 -25.031 1.00 80.44 87 ALA A CA 1
ATOM 684 C C . ALA A 1 87 ? 17.629 -7.253 -26.232 1.00 80.44 87 ALA A C 1
ATOM 686 O O . ALA A 1 87 ? 16.998 -6.682 -27.111 1.00 80.44 87 ALA A O 1
ATOM 687 N N . SER A 1 88 ? 17.816 -8.578 -26.262 1.00 84.44 88 SER A N 1
ATOM 688 C CA . SER A 1 88 ? 17.275 -9.456 -27.311 1.00 84.44 88 SER A CA 1
ATOM 689 C C . SER A 1 88 ? 15.752 -9.630 -27.273 1.00 84.44 88 SER A C 1
ATOM 691 O O . SER A 1 88 ? 15.164 -10.009 -28.284 1.00 84.44 88 SER A O 1
ATOM 693 N N . ARG A 1 89 ? 15.114 -9.387 -26.122 1.00 85.31 89 ARG A N 1
ATOM 694 C CA . ARG A 1 89 ? 13.656 -9.448 -25.955 1.00 85.31 89 ARG A CA 1
ATOM 695 C C . ARG A 1 89 ? 12.972 -8.138 -26.329 1.00 85.31 89 ARG A C 1
ATOM 697 O O . ARG A 1 89 ? 11.830 -8.189 -26.776 1.00 85.31 89 ARG A O 1
ATOM 704 N N . ASP A 1 90 ? 13.656 -7.012 -26.112 1.00 85.69 90 ASP A N 1
ATOM 705 C CA . ASP A 1 90 ? 13.191 -5.647 -26.407 1.00 85.69 90 ASP A CA 1
ATOM 706 C C . ASP A 1 90 ? 11.741 -5.378 -25.953 1.00 85.69 90 ASP A C 1
ATOM 708 O O . ASP A 1 90 ? 10.923 -4.779 -26.653 1.00 85.69 90 ASP A O 1
ATOM 712 N N . PHE A 1 91 ? 11.378 -5.897 -24.777 1.00 85.88 91 PHE A N 1
ATOM 713 C CA . PHE A 1 91 ? 10.024 -5.779 -24.254 1.00 85.88 91 PHE A CA 1
ATOM 714 C C . PHE A 1 91 ? 9.884 -4.529 -23.387 1.00 85.88 91 PHE A C 1
ATOM 716 O O . PHE A 1 91 ? 10.724 -4.247 -22.530 1.00 85.88 91 PHE A O 1
ATOM 723 N N . SER A 1 92 ? 8.775 -3.813 -23.561 1.00 89.50 92 SER A N 1
ATOM 724 C CA . SER A 1 92 ? 8.381 -2.715 -22.683 1.00 89.50 92 SER A CA 1
ATOM 725 C C . SER A 1 92 ? 6.877 -2.713 -22.444 1.00 89.50 92 SER A C 1
ATOM 727 O O . SER A 1 92 ? 6.087 -3.128 -23.296 1.00 89.50 92 SER A O 1
ATOM 729 N N . PHE A 1 93 ? 6.470 -2.251 -21.265 1.00 90.94 93 PHE A N 1
ATOM 730 C CA . PHE A 1 93 ? 5.065 -2.116 -20.916 1.00 90.94 93 PHE A CA 1
ATOM 731 C C . PHE A 1 93 ? 4.804 -0.925 -19.996 1.00 90.94 93 PHE A C 1
ATOM 733 O O . PHE A 1 93 ? 5.671 -0.450 -19.260 1.00 90.94 93 PHE A O 1
ATOM 740 N N . LYS A 1 94 ? 3.547 -0.480 -20.019 1.00 92.12 94 LYS A N 1
ATOM 741 C CA . LYS A 1 94 ? 2.992 0.513 -19.106 1.00 92.12 94 LYS A CA 1
ATOM 742 C C . LYS A 1 94 ? 1.573 0.104 -18.744 1.00 92.12 94 LYS A C 1
ATOM 744 O O . LYS A 1 94 ? 0.766 -0.149 -19.635 1.00 92.12 94 LYS A O 1
ATOM 749 N N . ASN A 1 95 ? 1.272 0.048 -17.452 1.00 92.38 95 ASN A N 1
ATOM 750 C CA . ASN A 1 95 ? -0.048 -0.328 -16.964 1.00 92.38 95 ASN A CA 1
ATOM 751 C C . ASN A 1 95 ? -0.476 0.549 -15.782 1.00 92.38 95 ASN A C 1
ATOM 753 O O . ASN A 1 95 ? 0.348 0.930 -14.951 1.00 92.38 95 ASN A O 1
ATOM 757 N N . THR A 1 96 ? -1.769 0.845 -15.705 1.00 93.25 96 THR A N 1
A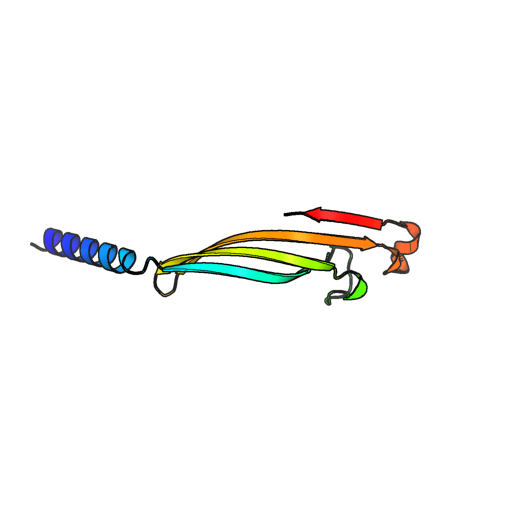TOM 758 C CA . THR A 1 96 ? -2.396 1.591 -14.613 1.00 93.25 96 THR A CA 1
ATOM 759 C C . THR A 1 96 ? -3.360 0.660 -13.889 1.00 93.25 96 THR A C 1
ATOM 761 O O . THR A 1 96 ? -4.242 0.075 -14.515 1.00 93.25 96 THR A O 1
ATOM 764 N N . MET A 1 97 ? -3.193 0.514 -12.576 1.00 90.56 97 MET A N 1
ATOM 765 C CA . MET A 1 97 ? -3.964 -0.417 -11.742 1.00 90.56 97 MET A CA 1
ATOM 766 C C . MET A 1 97 ? -4.506 0.282 -10.488 1.00 90.56 97 MET A C 1
ATOM 768 O O . MET A 1 97 ? -4.009 1.352 -10.130 1.00 90.56 97 MET A O 1
ATOM 772 N N . PHE A 1 98 ? -5.530 -0.306 -9.856 1.00 89.25 98 PHE A N 1
ATOM 773 C CA . PHE A 1 98 ? -6.211 0.203 -8.654 1.00 89.25 98 PHE A CA 1
ATOM 774 C C . PHE A 1 98 ? -6.174 -0.787 -7.481 1.00 89.25 98 PHE A C 1
ATOM 776 O O . PHE A 1 98 ? -6.087 -2.006 -7.759 1.00 89.25 98 PHE A O 1
#

Foldseek 3Di:
DVVVVVVVVVVVVVVLQVVQFDKDKDKDKDWDEDDDPPDPDPDTDCVQIDIKIKMKMWTRRDPPDIDMDMDMWHKGKDFCVVPPVCVVVRDIDIDIGD

Sequence (98 aa):
MQRTLFFFAFMMLLVRLAAQDEWQGGLFLGLSNYQGDFVVEDYAFLRESNLSVGLHLRKGLSSAFGVRGAVTLVNLTGADDNYPERASRDFSFKNTMF

Secondary structure (DSSP, 8-state):
-HHHHHHHHHHHHHHHHHTT--EEEEEEEEEE----TT---SS--GGG-EEEEEEEEEEESSSS-EEEEEEEEEEEEEEGGG-GGGTTT--EEEEEE-

pLDDT: mean 85.42, std 9.52, range [62.41, 97.5]